Protein AF-A0AAU6ACF2-F1 (afdb_monomer)

Sequence (52 aa):
MDTSEVAAMLNMSTSWVYREASKLGLKGYKLGRGRNAKVLYKRAEIFKWLEQ

Nearest PDB structures (foldseek):
  7xn2-assembly1_A-2  TM=7.003E-01  e=6.134E-01  Nostoc sp. PCC 7120 = FACHB-418
  3d71-assembly1_A-2  TM=7.177E-01  e=8.662E-01  Bacillus subtilis
  6pif-assembly1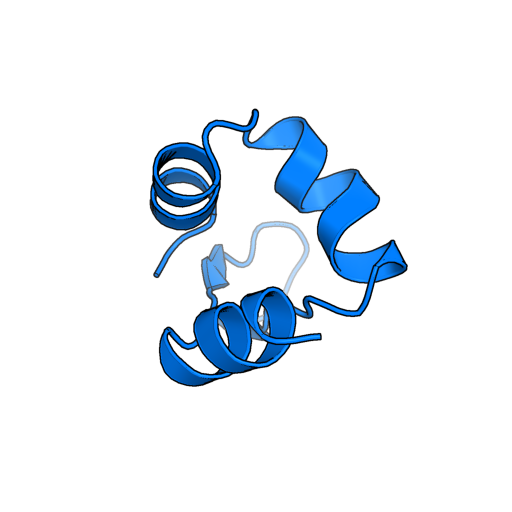_I  TM=5.776E-01  e=7.042E-01  Vibrio cholerae
  3d6y-assembly1_A  TM=7.113E-01  e=1.851E+00  Bacillus subtilis
  3d70-assembly1_A-2  TM=7.189E-01  e=2.613E+00  synthetic construct

Solvent-accessible surface area (backbone atoms only — not comparable to full-atom values): 3119 Å² total; per-residue (Å²): 79,44,53,63,57,49,12,60,74,70,75,48,52,49,69,48,50,73,65,46,32,52,78,74,66,54,69,62,47,64,59,69,77,72,93,82,34,50,51,34,39,57,68,69,59,53,51,60,58,70,72,105

Secondary structure (DSSP, 8-state):
-BHHHHHHHTT--HHHIIIIITTTT-PPEEESSSTTPEEE--HHHHHHHHT-

pLDDT: mean 92.05, std 3.68, range [72.0, 96.44]

Mean predicted aligned error: 3.02 Å

Structure (mmCIF, N/CA/C/O backbone):
data_AF-A0AAU6ACF2-F1
#
_entry.id   AF-A0AAU6ACF2-F1
#
loop_
_atom_site.group_PDB
_atom_site.id
_atom_site.type_symbol
_atom_site.label_atom_id
_atom_site.label_alt_id
_atom_site.label_comp_id
_atom_site.label_asym_id
_atom_site.label_entity_id
_atom_site.label_seq_id
_atom_site.pdbx_PDB_ins_code
_atom_site.Cartn_x
_atom_site.Cartn_y
_atom_site.Cartn_z
_atom_site.occupancy
_atom_site.B_iso_or_equiv
_atom_site.auth_seq_id
_atom_site.auth_comp_id
_atom_site.auth_asym_id
_atom_site.auth_atom_id
_atom_site.pdbx_PDB_model_num
ATOM 1 N N . MET A 1 1 ? -2.408 2.967 -8.553 1.00 91.69 1 MET A N 1
ATOM 2 C CA . MET A 1 1 ? -1.534 3.908 -7.840 1.00 91.69 1 MET A CA 1
ATOM 3 C C . MET A 1 1 ? -0.234 3.207 -7.545 1.00 91.69 1 MET A C 1
ATOM 5 O O . MET A 1 1 ? -0.276 2.072 -7.079 1.00 91.69 1 MET A O 1
ATOM 9 N N . ASP A 1 2 ? 0.888 3.813 -7.891 1.00 93.88 2 ASP A N 1
ATOM 10 C CA . ASP A 1 2 ? 2.196 3.282 -7.523 1.00 93.88 2 ASP A CA 1
ATOM 11 C C . ASP A 1 2 ? 2.526 3.553 -6.047 1.00 93.88 2 ASP A C 1
ATOM 13 O O . ASP A 1 2 ? 1.812 4.266 -5.341 1.00 93.88 2 ASP A O 1
ATOM 17 N N . THR A 1 3 ? 3.601 2.941 -5.550 1.00 93.81 3 THR A N 1
ATOM 18 C CA . THR A 1 3 ? 4.009 3.076 -4.146 1.00 93.81 3 THR A CA 1
ATOM 19 C C . THR A 1 3 ? 4.305 4.526 -3.745 1.00 93.81 3 THR A C 1
ATOM 21 O O . THR A 1 3 ? 4.044 4.891 -2.601 1.00 93.81 3 THR A O 1
ATOM 24 N N . SER A 1 4 ? 4.839 5.355 -4.648 1.00 94.94 4 SER A N 1
ATOM 25 C CA . SER A 1 4 ? 5.101 6.779 -4.382 1.00 94.94 4 SER A CA 1
ATOM 26 C C . SER A 1 4 ? 3.815 7.579 -4.232 1.00 94.94 4 SER A C 1
ATOM 28 O O . SER A 1 4 ? 3.698 8.355 -3.288 1.00 94.94 4 SER A O 1
ATOM 30 N N . GLU A 1 5 ? 2.835 7.353 -5.101 1.00 95.31 5 GLU A N 1
ATOM 31 C CA . GLU A 1 5 ? 1.524 7.995 -5.018 1.00 95.31 5 GLU A CA 1
ATOM 32 C C . GLU A 1 5 ? 0.793 7.605 -3.730 1.00 95.31 5 GLU A C 1
ATOM 34 O O . GLU A 1 5 ? 0.204 8.455 -3.066 1.00 95.31 5 GLU A O 1
ATOM 39 N N . VAL A 1 6 ? 0.852 6.327 -3.339 1.00 94.94 6 VAL A N 1
ATOM 40 C CA . VAL A 1 6 ? 0.256 5.863 -2.076 1.00 94.94 6 VAL A CA 1
ATOM 41 C C . VAL A 1 6 ? 0.967 6.474 -0.873 1.00 94.94 6 VAL A C 1
ATOM 43 O O . VAL A 1 6 ? 0.306 6.926 0.057 1.00 94.94 6 VAL A O 1
ATOM 46 N N . ALA A 1 7 ? 2.298 6.528 -0.895 1.00 95.75 7 ALA A N 1
ATOM 47 C CA . ALA A 1 7 ? 3.082 7.151 0.166 1.00 95.75 7 ALA A CA 1
ATOM 48 C C . ALA A 1 7 ? 2.725 8.637 0.330 1.00 95.75 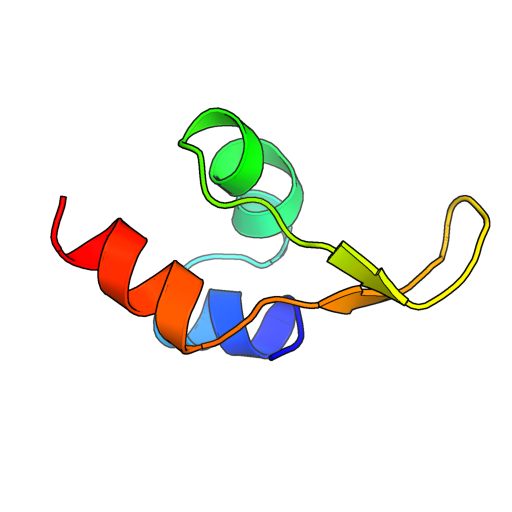7 ALA A C 1
ATOM 50 O O . ALA A 1 7 ? 2.463 9.079 1.446 1.00 95.75 7 ALA A O 1
ATOM 51 N N . ALA A 1 8 ? 2.621 9.377 -0.777 1.00 96.44 8 ALA A N 1
ATOM 52 C CA . ALA A 1 8 ? 2.197 10.773 -0.765 1.00 96.44 8 ALA A CA 1
ATOM 53 C C . ALA A 1 8 ? 0.767 10.938 -0.225 1.00 96.44 8 ALA A C 1
ATOM 55 O O . ALA A 1 8 ? 0.527 11.801 0.613 1.00 96.44 8 ALA A O 1
ATOM 56 N N . MET A 1 9 ? -0.170 10.081 -0.647 1.00 94.06 9 MET A N 1
ATOM 57 C CA . MET A 1 9 ? -1.563 10.135 -0.191 1.00 94.06 9 MET A CA 1
ATOM 58 C C . MET A 1 9 ? -1.708 9.854 1.309 1.00 94.06 9 MET A C 1
ATOM 60 O O . MET A 1 9 ? -2.517 10.488 1.977 1.00 94.06 9 MET A O 1
ATOM 64 N N . LEU A 1 10 ? -0.928 8.910 1.840 1.00 92.00 10 LEU A N 1
ATOM 65 C CA . LEU A 1 10 ? -0.933 8.553 3.261 1.00 92.00 10 LEU A CA 1
ATOM 66 C C . LEU A 1 10 ? -0.062 9.484 4.119 1.00 92.00 10 LEU A C 1
ATOM 68 O O . LEU A 1 10 ? -0.005 9.299 5.331 1.00 92.00 10 LEU A O 1
ATOM 72 N N . ASN A 1 11 ? 0.627 10.457 3.508 1.00 94.88 11 ASN A N 1
ATOM 73 C CA . ASN A 1 11 ? 1.644 11.292 4.150 1.00 94.88 11 ASN A CA 1
ATOM 74 C C . ASN A 1 11 ? 2.742 10.462 4.857 1.00 94.88 11 ASN A C 1
ATOM 76 O O . ASN A 1 11 ? 3.153 10.751 5.980 1.00 94.88 11 ASN A O 1
ATOM 80 N N . MET A 1 12 ? 3.196 9.391 4.200 1.00 94.06 12 MET A N 1
ATOM 81 C CA . MET A 1 12 ? 4.167 8.415 4.708 1.00 94.06 12 MET A CA 1
ATOM 82 C C . MET A 1 12 ? 5.372 8.295 3.767 1.00 94.06 12 MET A C 1
ATOM 84 O O . MET A 1 12 ? 5.351 8.752 2.627 1.00 94.06 12 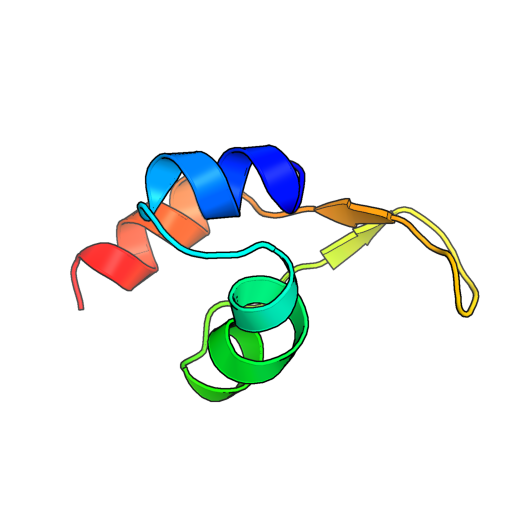MET A O 1
ATOM 88 N N . SER A 1 13 ? 6.440 7.627 4.216 1.00 95.94 13 SER A N 1
ATOM 89 C CA . SER A 1 13 ? 7.576 7.307 3.338 1.00 95.94 13 SER A CA 1
ATOM 90 C C . SER A 1 13 ? 7.294 6.086 2.452 1.00 95.94 13 SER A C 1
ATOM 92 O O . SER A 1 13 ? 6.621 5.139 2.862 1.00 95.94 13 SER A O 1
ATOM 94 N N . THR A 1 14 ? 7.879 6.041 1.253 1.00 94.31 14 THR A N 1
ATOM 95 C CA . THR A 1 14 ? 7.794 4.868 0.356 1.00 94.31 14 THR A CA 1
ATOM 96 C C . THR A 1 14 ? 8.364 3.602 0.996 1.00 94.31 14 THR A C 1
ATOM 98 O O . THR A 1 14 ? 7.815 2.514 0.830 1.00 94.31 14 THR A O 1
ATOM 101 N N . SER A 1 15 ? 9.431 3.741 1.787 1.00 94.56 15 SER A N 1
ATOM 102 C CA . SER A 1 15 ? 10.016 2.658 2.583 1.00 94.56 15 SER A CA 1
ATOM 103 C C . SER A 1 15 ? 9.030 2.079 3.596 1.00 94.56 15 SER A C 1
ATOM 105 O O . SER A 1 15 ? 8.980 0.860 3.764 1.00 94.56 15 SER A O 1
ATOM 107 N N . TRP A 1 16 ? 8.232 2.933 4.245 1.00 95.88 16 TRP A N 1
ATOM 108 C CA . TRP A 1 16 ? 7.172 2.490 5.149 1.00 95.88 16 TRP A CA 1
ATOM 109 C C . TRP A 1 16 ? 6.107 1.703 4.383 1.00 95.88 16 TRP A C 1
ATOM 111 O O . TRP A 1 16 ? 5.746 0.609 4.804 1.00 95.88 16 TRP A O 1
ATOM 121 N N . VAL A 1 17 ? 5.684 2.173 3.204 1.00 94.19 17 VAL A N 1
ATOM 122 C CA . VAL A 1 17 ? 4.692 1.453 2.385 1.00 94.19 17 VAL A CA 1
ATOM 123 C C . VAL A 1 17 ? 5.197 0.061 1.976 1.00 94.19 17 VAL A C 1
ATOM 125 O O . VAL A 1 17 ? 4.453 -0.913 2.047 1.00 94.19 17 VAL A O 1
ATOM 128 N N . TYR A 1 18 ? 6.477 -0.084 1.624 1.00 91.00 18 TYR A N 1
ATOM 129 C CA . TYR A 1 18 ? 7.035 -1.400 1.291 1.00 91.00 18 TYR A CA 1
ATOM 130 C C . TYR A 1 18 ? 7.114 -2.365 2.480 1.00 91.00 18 TYR A C 1
ATOM 132 O O . TYR A 1 18 ? 6.947 -3.571 2.292 1.00 91.00 18 TYR A O 1
ATOM 140 N N . ARG A 1 19 ? 7.413 -1.866 3.685 1.00 91.88 19 ARG A N 1
ATOM 141 C CA . ARG A 1 19 ? 7.697 -2.710 4.859 1.00 91.88 19 ARG A CA 1
ATOM 142 C C . ARG A 1 19 ? 6.478 -2.942 5.743 1.00 91.88 19 ARG A C 1
ATOM 144 O O . ARG A 1 19 ? 6.267 -4.063 6.196 1.00 91.88 19 ARG A O 1
ATOM 151 N N . GLU A 1 20 ? 5.684 -1.903 5.966 1.00 93.25 20 GLU A N 1
ATOM 152 C CA . GLU A 1 20 ? 4.637 -1.877 6.987 1.00 93.25 20 GLU A CA 1
ATOM 153 C C . GLU A 1 20 ? 3.231 -1.999 6.399 1.00 93.25 20 GLU A C 1
ATOM 155 O O . GLU A 1 20 ? 2.414 -2.720 6.966 1.00 93.25 20 GLU A O 1
ATOM 160 N N . ALA A 1 21 ? 2.947 -1.407 5.230 1.00 91.50 21 ALA A N 1
ATOM 161 C CA . ALA A 1 21 ? 1.589 -1.437 4.666 1.00 91.50 21 ALA A CA 1
ATOM 162 C C . ALA A 1 21 ? 1.058 -2.871 4.486 1.00 91.50 21 ALA A C 1
ATOM 164 O O . ALA A 1 21 ? -0.086 -3.164 4.826 1.00 91.50 21 ALA A O 1
ATOM 165 N N . SER A 1 22 ? 1.917 -3.794 4.041 1.00 89.19 22 SER A N 1
ATOM 166 C CA . SER A 1 22 ? 1.546 -5.206 3.887 1.00 89.19 22 SER A CA 1
ATOM 167 C C . SER A 1 22 ? 1.225 -5.906 5.214 1.00 89.19 22 SER A C 1
ATOM 169 O O . SER A 1 22 ? 0.332 -6.754 5.245 1.00 89.19 22 SER A O 1
ATOM 171 N N . LYS A 1 23 ? 1.906 -5.532 6.308 1.00 93.06 23 LYS A N 1
ATOM 172 C CA . LYS A 1 23 ? 1.662 -6.065 7.659 1.00 93.06 23 LYS A CA 1
ATOM 173 C C . LYS A 1 23 ? 0.329 -5.579 8.220 1.00 93.06 23 LYS A C 1
ATOM 175 O O . LYS A 1 23 ? -0.327 -6.315 8.945 1.00 93.06 23 LYS A O 1
ATOM 180 N N . LEU A 1 24 ? -0.078 -4.369 7.840 1.00 91.25 24 LEU A N 1
ATOM 181 C CA . LEU A 1 24 ? -1.348 -3.757 8.231 1.00 91.25 24 LEU A CA 1
ATOM 182 C C . LEU A 1 24 ? -2.518 -4.149 7.315 1.00 91.25 24 LEU A C 1
ATOM 184 O O . LEU A 1 24 ? -3.615 -3.627 7.463 1.00 91.25 24 LEU A O 1
ATOM 188 N N . GLY A 1 25 ? -2.306 -5.063 6.364 1.00 90.50 25 GLY A N 1
ATOM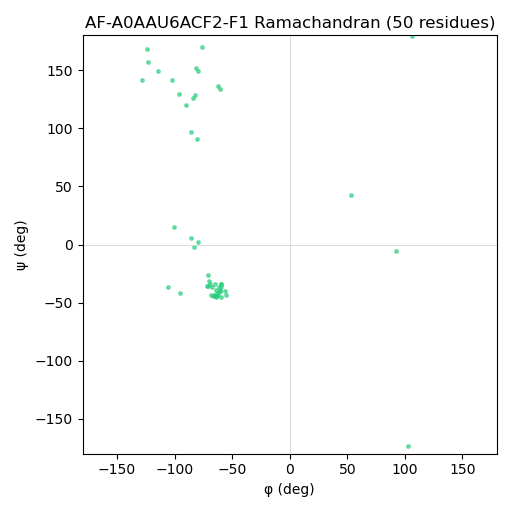 189 C CA . GLY A 1 25 ? -3.361 -5.574 5.486 1.00 90.50 25 GLY A CA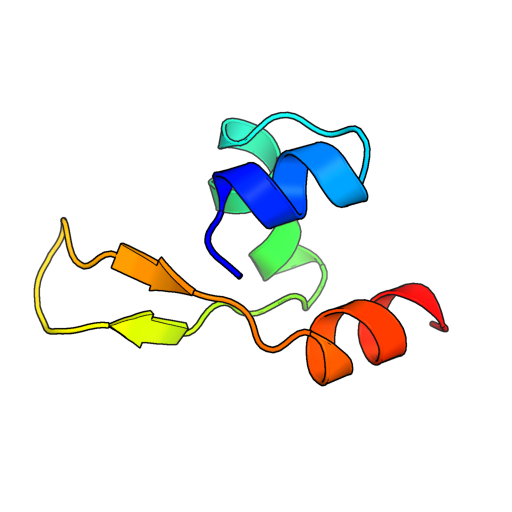 1
ATOM 190 C C . GLY A 1 25 ? -3.523 -4.827 4.160 1.00 90.50 25 GLY A C 1
ATOM 191 O O . GLY A 1 25 ? -4.244 -5.314 3.288 1.00 90.50 25 GLY A O 1
ATOM 192 N N . LEU A 1 26 ? -2.800 -3.724 3.939 1.00 91.44 26 LEU A N 1
ATOM 193 C CA . LEU A 1 26 ? -2.775 -3.022 2.657 1.00 91.44 26 LEU A CA 1
ATOM 194 C C . LEU A 1 26 ? -1.824 -3.728 1.677 1.00 91.44 26 LEU A C 1
ATOM 196 O O . LEU A 1 26 ? -0.618 -3.466 1.612 1.00 91.44 26 LEU A O 1
ATOM 200 N N . LYS A 1 27 ? -2.376 -4.664 0.901 1.00 89.50 27 LYS A N 1
ATOM 201 C CA . LYS A 1 27 ? -1.617 -5.490 -0.047 1.00 89.50 27 LYS A CA 1
ATOM 202 C C . LYS A 1 27 ? -1.537 -4.833 -1.425 1.00 89.50 27 LYS A C 1
ATOM 204 O O . LYS A 1 27 ? -2.547 -4.623 -2.083 1.00 89.50 27 LYS A O 1
ATOM 209 N N . GLY A 1 28 ? -0.316 -4.568 -1.883 1.00 90.75 28 GLY A N 1
ATOM 210 C CA . GLY A 1 28 ? -0.057 -4.194 -3.273 1.00 90.75 28 GLY A CA 1
ATOM 211 C C . GLY A 1 28 ? 0.014 -5.421 -4.184 1.00 90.75 28 GLY A C 1
ATOM 212 O O . GLY A 1 28 ? 0.418 -6.505 -3.756 1.00 90.75 28 GLY A O 1
ATOM 213 N N . TYR A 1 29 ? -0.335 -5.252 -5.456 1.00 91.94 29 TYR A N 1
ATOM 214 C CA . TYR A 1 29 ? -0.175 -6.270 -6.491 1.00 91.94 29 TYR A CA 1
ATOM 215 C C . TYR A 1 29 ? 1.040 -5.957 -7.365 1.00 91.94 29 TYR A C 1
ATOM 217 O O . TYR A 1 29 ? 1.333 -4.803 -7.677 1.00 91.94 29 TYR A O 1
ATOM 225 N N . LYS A 1 30 ? 1.772 -7.000 -7.762 1.00 92.06 30 LYS A N 1
ATOM 226 C CA . LYS A 1 30 ? 2.942 -6.855 -8.630 1.00 92.06 30 LYS A CA 1
ATOM 227 C C . LYS A 1 30 ? 2.515 -6.800 -10.091 1.00 92.06 30 LYS A C 1
ATOM 229 O O . LYS A 1 30 ? 1.853 -7.712 -10.583 1.00 92.06 30 LYS A O 1
ATOM 234 N N . LEU A 1 31 ? 2.949 -5.761 -10.792 1.00 91.50 31 LEU A N 1
ATOM 235 C CA . LEU A 1 31 ? 2.878 -5.676 -12.240 1.00 91.50 31 LEU A CA 1
ATOM 236 C C . LEU A 1 31 ? 4.120 -6.355 -12.829 1.00 91.50 31 LEU A C 1
ATOM 238 O O . LEU A 1 31 ? 5.199 -5.766 -12.904 1.00 91.50 31 LEU A O 1
ATOM 242 N N . GLY A 1 32 ? 3.954 -7.619 -13.212 1.00 90.31 32 GLY A N 1
ATOM 243 C CA . GLY A 1 32 ? 5.011 -8.453 -13.781 1.00 90.31 32 GLY A CA 1
ATOM 244 C C . GLY A 1 32 ? 5.604 -9.460 -12.793 1.00 90.31 32 GLY A C 1
ATOM 245 O O . GLY A 1 32 ? 5.110 -9.658 -11.683 1.00 90.31 32 GLY A O 1
ATOM 246 N N . ARG A 1 33 ? 6.668 -10.139 -13.231 1.00 87.31 33 ARG A N 1
ATOM 247 C CA . ARG A 1 33 ? 7.349 -11.209 -12.485 1.00 87.31 33 ARG A CA 1
ATOM 248 C C . ARG A 1 33 ? 8.768 -10.769 -12.109 1.00 87.31 33 ARG A C 1
ATOM 250 O O . ARG A 1 33 ? 9.388 -9.999 -12.835 1.00 87.31 33 ARG A O 1
ATOM 257 N N . GLY A 1 34 ? 9.287 -11.266 -10.984 1.00 88.44 34 GLY A N 1
ATOM 258 C CA . GLY A 1 34 ? 10.658 -11.001 -10.523 1.00 88.44 34 GLY A CA 1
ATOM 259 C C . GLY A 1 34 ? 10.775 -10.034 -9.336 1.00 88.44 34 GLY A C 1
ATOM 260 O O . GLY A 1 34 ? 9.784 -9.541 -8.793 1.00 88.44 34 GLY A O 1
ATOM 261 N N . ARG A 1 35 ? 12.021 -9.798 -8.898 1.00 84.25 35 ARG A N 1
ATOM 262 C CA . ARG A 1 35 ? 12.348 -9.014 -7.689 1.00 84.25 35 ARG A CA 1
ATOM 263 C C . ARG A 1 35 ? 12.052 -7.518 -7.840 1.00 84.25 35 ARG A C 1
ATOM 265 O O . ARG A 1 35 ? 11.611 -6.905 -6.876 1.00 84.25 35 ARG A O 1
ATOM 272 N N . ASN A 1 36 ? 12.220 -6.978 -9.048 1.00 87.50 36 ASN A N 1
ATOM 273 C CA . ASN A 1 36 ? 12.043 -5.555 -9.366 1.00 87.50 36 ASN A CA 1
ATOM 274 C C . ASN A 1 36 ? 10.688 -5.247 -10.030 1.00 87.50 36 ASN A C 1
ATOM 276 O O . ASN A 1 36 ? 10.522 -4.192 -10.638 1.00 87.50 36 ASN A O 1
ATOM 280 N N . ALA A 1 37 ? 9.727 -6.175 -9.964 1.00 90.88 37 ALA A N 1
ATOM 281 C CA . ALA A 1 37 ? 8.389 -5.929 -10.488 1.00 90.88 37 ALA A CA 1
ATOM 282 C C . ALA A 1 37 ? 7.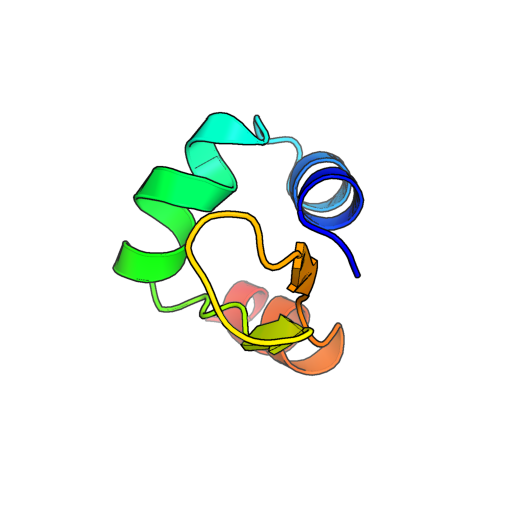747 -4.747 -9.746 1.00 90.88 3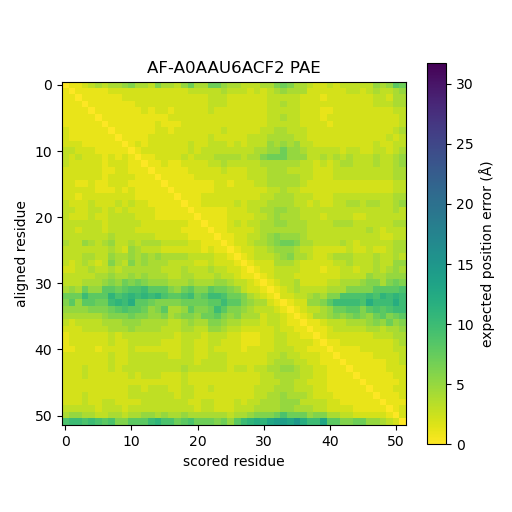7 ALA A C 1
ATOM 284 O O . ALA A 1 37 ? 7.796 -4.684 -8.513 1.00 90.88 37 ALA A O 1
ATOM 285 N N . LYS A 1 38 ? 7.141 -3.820 -10.496 1.00 91.25 38 LYS A N 1
ATOM 286 C CA . LYS A 1 38 ? 6.484 -2.647 -9.911 1.00 91.25 38 LYS A CA 1
ATOM 287 C C . LYS A 1 38 ? 5.334 -3.098 -9.018 1.00 91.25 38 LYS A C 1
ATOM 289 O O . LYS A 1 38 ? 4.565 -3.975 -9.405 1.00 91.25 38 LYS A O 1
ATOM 294 N N . VAL A 1 39 ? 5.205 -2.493 -7.843 1.00 92.94 39 VAL A N 1
ATOM 295 C CA . VAL A 1 39 ? 4.063 -2.718 -6.954 1.00 92.94 39 VAL A CA 1
ATOM 296 C C . VAL A 1 39 ? 3.048 -1.613 -7.197 1.00 92.94 39 VAL A C 1
ATOM 298 O O . VAL A 1 39 ? 3.395 -0.433 -7.216 1.00 92.94 39 VAL A O 1
ATOM 301 N N . LEU A 1 40 ? 1.803 -2.013 -7.414 1.00 94.31 40 LEU A N 1
ATOM 302 C CA . LEU A 1 40 ? 0.676 -1.124 -7.614 1.00 94.31 40 LEU A CA 1
ATOM 303 C C . LEU A 1 40 ? -0.410 -1.424 -6.586 1.00 94.31 40 LEU A C 1
ATOM 305 O O . LEU A 1 40 ? -0.520 -2.526 -6.055 1.00 94.31 40 LEU A O 1
ATOM 309 N N . TYR A 1 41 ? -1.246 -0.427 -6.350 1.00 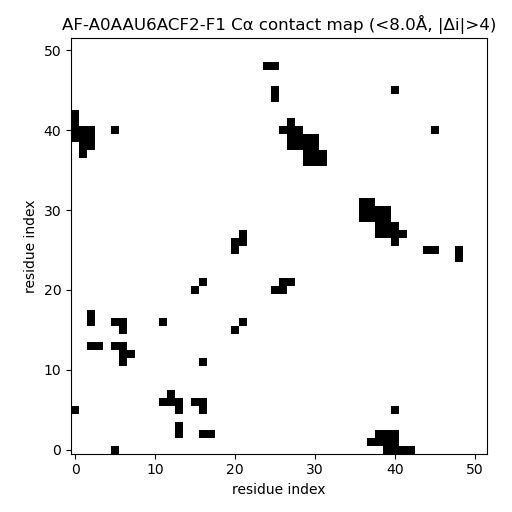94.75 41 TYR A N 1
ATOM 310 C CA . TYR A 1 41 ? -2.353 -0.473 -5.413 1.00 94.75 41 TYR A CA 1
ATOM 311 C C . TYR A 1 41 ? -3.632 -0.029 -6.111 1.00 94.75 41 TYR A C 1
ATOM 313 O O . TYR A 1 41 ? -3.627 0.885 -6.953 1.00 94.75 41 TYR A O 1
ATOM 321 N N . LYS A 1 42 ? -4.741 -0.694 -5.777 1.00 94.19 42 LYS A N 1
ATOM 322 C CA . LYS A 1 42 ? -6.069 -0.274 -6.218 1.00 94.19 42 LYS A CA 1
ATOM 323 C C . LYS A 1 42 ? -6.567 0.816 -5.285 1.00 94.19 42 LYS A C 1
ATOM 325 O O . LYS A 1 42 ? -6.614 0.629 -4.076 1.00 94.19 42 LYS A O 1
ATOM 330 N N . ARG A 1 43 ? -7.005 1.933 -5.862 1.00 92.81 43 ARG A N 1
ATOM 331 C CA . ARG A 1 43 ? -7.506 3.084 -5.102 1.00 92.81 43 ARG A CA 1
ATOM 332 C C . ARG A 1 43 ? -8.653 2.703 -4.156 1.00 92.81 43 ARG A C 1
ATOM 334 O O . ARG A 1 43 ? -8.628 3.085 -2.996 1.00 92.81 43 ARG A O 1
ATOM 341 N N . ALA A 1 44 ? -9.594 1.883 -4.630 1.00 93.06 44 ALA A N 1
ATOM 342 C CA . ALA A 1 44 ? -10.709 1.383 -3.823 1.00 93.06 44 ALA A CA 1
ATOM 343 C C . ALA A 1 44 ? -10.261 0.542 -2.611 1.00 93.06 44 ALA A C 1
ATOM 345 O O . ALA A 1 44 ? -10.858 0.645 -1.547 1.00 93.06 44 ALA A O 1
ATOM 346 N N . GLU A 1 45 ? -9.200 -0.260 -2.747 1.00 92.31 45 GLU A N 1
ATOM 347 C CA . GLU A 1 45 ? -8.675 -1.060 -1.632 1.00 92.31 45 GLU A CA 1
ATOM 348 C C . GLU A 1 45 ? -7.997 -0.180 -0.580 1.00 92.31 45 GLU A C 1
ATOM 350 O O . GLU A 1 45 ? -8.140 -0.450 0.607 1.00 92.31 45 GLU A O 1
ATOM 355 N N . ILE A 1 46 ? -7.314 0.894 -0.997 1.00 93.00 46 ILE A N 1
ATOM 356 C CA . ILE A 1 46 ? -6.701 1.835 -0.052 1.00 93.00 46 ILE A CA 1
ATOM 357 C C . ILE A 1 46 ? -7.774 2.587 0.740 1.00 93.00 46 ILE A C 1
ATOM 359 O O . ILE A 1 46 ? -7.651 2.706 1.951 1.00 93.00 46 ILE A O 1
ATOM 363 N N . PHE A 1 47 ? -8.836 3.063 0.084 1.00 93.06 47 PHE A N 1
ATOM 364 C CA . PHE A 1 47 ? -9.928 3.740 0.790 1.00 93.06 47 PHE A CA 1
ATOM 365 C C . PHE A 1 47 ? -10.650 2.811 1.760 1.00 93.06 47 PHE A C 1
ATOM 367 O O . PHE A 1 47 ? -10.821 3.169 2.917 1.0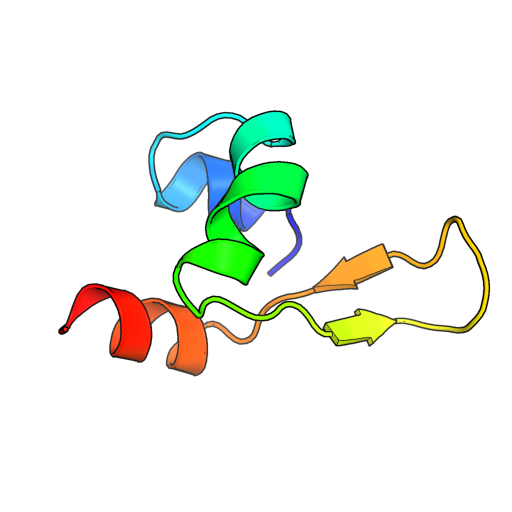0 93.06 47 PHE A O 1
ATOM 374 N N . LYS A 1 48 ? -10.964 1.583 1.338 1.00 93.50 48 LYS A N 1
ATOM 375 C CA . LYS A 1 48 ? -11.552 0.580 2.232 1.00 93.50 48 LYS A CA 1
ATOM 376 C C . LYS A 1 48 ? -10.650 0.258 3.431 1.00 93.50 48 LYS A C 1
ATOM 378 O O . LYS A 1 48 ? -11.148 -0.057 4.502 1.00 93.50 48 LYS A O 1
ATOM 383 N N . TRP A 1 49 ? -9.332 0.294 3.245 1.00 92.88 49 TRP A N 1
ATOM 384 C CA . TRP A 1 49 ? -8.363 0.107 4.325 1.00 92.88 49 TRP A CA 1
ATOM 385 C C . TRP A 1 49 ? -8.308 1.310 5.280 1.00 92.88 49 TRP A C 1
ATOM 387 O O . TRP A 1 49 ? -8.161 1.120 6.479 1.00 92.88 49 TRP A O 1
ATOM 397 N N . LEU A 1 50 ? -8.461 2.533 4.766 1.00 90.94 50 LEU A N 1
ATOM 398 C CA . LEU A 1 50 ? -8.528 3.753 5.579 1.00 90.94 50 LEU A CA 1
ATOM 399 C C . LEU A 1 50 ? -9.826 3.882 6.388 1.00 90.94 50 LEU A C 1
ATOM 401 O O . LEU A 1 50 ? -9.826 4.550 7.413 1.00 90.94 50 LEU A O 1
ATOM 405 N N . GLU A 1 51 ? -10.915 3.274 5.921 1.00 91.25 51 GLU A N 1
ATOM 406 C CA . GLU A 1 51 ? -12.219 3.247 6.602 1.00 91.25 51 GLU A CA 1
ATOM 407 C C . GLU A 1 51 ? -12.305 2.209 7.743 1.00 91.25 51 GLU A C 1
ATOM 409 O O . GLU A 1 51 ? -13.380 2.053 8.324 1.00 91.25 51 GLU A O 1
ATOM 414 N N . GLN A 1 52 ? -11.218 1.475 8.035 1.00 72.00 52 GLN A N 1
ATOM 415 C CA . GLN A 1 52 ? -11.168 0.466 9.106 1.00 72.00 52 GLN A CA 1
ATOM 416 C C . GLN A 1 52 ? -11.344 1.035 10.515 1.00 72.00 52 GLN A C 1
ATOM 418 O O . GLN A 1 52 ? -10.846 2.148 10.791 1.00 72.00 52 GLN A O 1
#

Radius of gyration: 10.49 Å; Cα contacts (8 Å, |Δi|>4): 55; chains: 1; bounding box: 25×22×23 Å

Foldseek 3Di:
DFLVVLCVVVVHDSVCCVPPCVVLVQDWDFDDDDDPTTTHHDPVSVVVSVVD